Protein AF-A0AAV4EGJ6-F1 (afdb_monomer_lite)

InterPro domains:
  IPR004217 Tim10-like [PF02953] (23-83)
  IPR035427 Tim10-like domain superfamily [G3DSA:1.10.287.810] (29-93)
  IPR035427 Tim10-like domain superfamily [SSF144122] (30-91)

Organism: NCBI:txid1093978

Structure (mmCIF, N/CA/C/O backbone):
data_AF-A0AAV4EGJ6-F1
#
_entry.id   AF-A0AAV4EGJ6-F1
#
loop_
_atom_site.group_PDB
_atom_site.id
_atom_site.type_symbol
_atom_site.label_atom_id
_atom_site.label_alt_id
_atom_site.label_comp_id
_atom_site.label_asym_id
_atom_site.label_entity_id
_atom_site.label_seq_id
_atom_site.pdbx_PDB_ins_code
_atom_site.Cartn_x
_atom_site.Cartn_y
_atom_site.Cartn_z
_atom_site.occupancy
_atom_site.B_iso_or_equiv
_atom_site.auth_seq_id
_atom_site.auth_comp_id
_atom_site.auth_asym_id
_atom_site.auth_atom_id
_atom_site.pdbx_PDB_model_num
ATOM 1 N N . MET A 1 1 ? 63.964 16.604 -11.295 1.00 43.34 1 MET A N 1
ATOM 2 C CA . MET A 1 1 ? 63.750 15.206 -10.849 1.00 43.34 1 MET A CA 1
ATOM 3 C C . MET A 1 1 ? 62.266 15.115 -10.564 1.00 43.34 1 MET A C 1
ATOM 5 O O . MET A 1 1 ? 61.820 15.373 -9.454 1.00 43.34 1 MET A O 1
ATOM 9 N N . ASP A 1 2 ? 61.516 14.917 -11.637 1.00 41.59 2 ASP A N 1
ATOM 10 C CA . ASP A 1 2 ? 60.086 15.161 -11.745 1.00 41.59 2 ASP A CA 1
ATOM 11 C C . ASP A 1 2 ? 59.344 13.836 -11.604 1.00 41.59 2 ASP A C 1
ATOM 13 O O . ASP A 1 2 ? 59.528 12.931 -12.414 1.00 41.59 2 ASP A O 1
ATOM 17 N N . PHE A 1 3 ? 58.495 13.718 -10.587 1.00 44.91 3 PHE A N 1
ATOM 18 C CA . PHE A 1 3 ? 57.508 12.645 -10.503 1.00 44.91 3 PHE A CA 1
ATOM 19 C C . PHE A 1 3 ? 56.136 13.265 -10.240 1.00 44.91 3 PHE A C 1
ATOM 21 O O . PHE A 1 3 ? 55.557 13.140 -9.167 1.00 44.91 3 PHE A O 1
ATOM 28 N N . SER A 1 4 ? 55.631 14.003 -11.233 1.00 45.19 4 SER A N 1
ATOM 29 C CA . SER A 1 4 ? 54.209 14.348 -11.295 1.00 45.19 4 SER A CA 1
ATOM 30 C C . SER A 1 4 ? 53.453 13.142 -11.839 1.00 45.19 4 SER A C 1
ATOM 32 O O .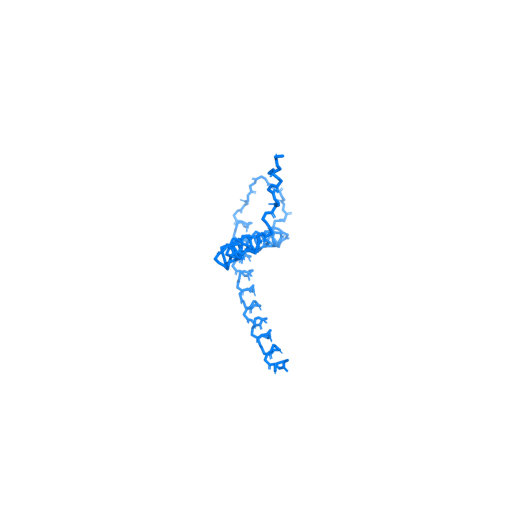 SER A 1 4 ? 53.247 12.988 -13.041 1.00 45.19 4 SER A O 1
ATOM 34 N N . SER A 1 5 ? 53.079 12.252 -10.927 1.00 53.09 5 SER A N 1
ATOM 35 C CA . SER A 1 5 ? 52.084 11.208 -11.144 1.00 53.09 5 SER A CA 1
ATOM 36 C C . SER A 1 5 ? 50.740 11.857 -11.484 1.00 53.09 5 SER A C 1
ATOM 38 O O . SER A 1 5 ? 50.071 12.415 -10.613 1.00 53.09 5 SER A O 1
ATOM 40 N N . GLY A 1 6 ? 50.372 11.815 -12.767 1.00 53.91 6 GLY A N 1
ATOM 41 C CA . GLY A 1 6 ? 49.057 12.228 -13.248 1.00 53.91 6 GLY A CA 1
ATOM 42 C C . GLY A 1 6 ? 47.934 11.387 -12.621 1.00 53.91 6 GLY A C 1
ATOM 43 O O . GLY A 1 6 ? 48.158 10.224 -12.272 1.00 53.91 6 GLY A O 1
ATOM 44 N N . PRO A 1 7 ? 46.723 11.947 -12.463 1.00 58.31 7 PRO A N 1
ATOM 45 C CA . PRO A 1 7 ? 45.600 11.213 -11.900 1.00 58.31 7 PRO A CA 1
ATOM 46 C C . PRO A 1 7 ? 45.195 10.093 -12.870 1.00 58.31 7 PRO A C 1
ATOM 48 O O . PRO A 1 7 ? 45.108 10.335 -14.079 1.00 58.31 7 PRO A O 1
ATOM 51 N N . PRO A 1 8 ? 44.925 8.867 -12.392 1.00 53.53 8 PRO A N 1
ATOM 52 C CA . PRO A 1 8 ? 44.399 7.836 -13.261 1.00 53.53 8 PRO A CA 1
ATOM 53 C C . PRO A 1 8 ? 42.973 8.245 -13.632 1.00 53.53 8 PRO A C 1
ATOM 55 O O . PRO A 1 8 ? 42.062 8.217 -12.805 1.00 53.53 8 PRO A O 1
ATOM 58 N N . GLY A 1 9 ? 42.778 8.638 -14.890 1.00 58.97 9 GLY A N 1
ATOM 59 C CA . GLY A 1 9 ? 41.470 8.655 -15.535 1.00 58.97 9 GLY A CA 1
ATOM 60 C C . GLY A 1 9 ? 40.947 7.224 -15.594 1.00 58.97 9 GLY A C 1
ATOM 61 O O . GLY A 1 9 ? 41.113 6.531 -16.597 1.00 58.97 9 GLY A O 1
ATOM 62 N N . GLY A 1 10 ? 40.394 6.756 -14.477 1.00 56.38 10 GLY A N 1
ATOM 63 C CA . GLY A 1 10 ? 39.855 5.419 -14.327 1.00 56.38 10 GLY A CA 1
ATOM 64 C C . GLY A 1 10 ? 38.641 5.259 -15.225 1.00 56.38 10 GLY A C 1
ATOM 65 O O . GLY A 1 10 ? 37.544 5.701 -14.891 1.00 56.38 10 GLY A O 1
ATOM 66 N N . LYS A 1 11 ? 38.827 4.586 -16.362 1.00 61.97 11 LYS A N 1
ATOM 67 C CA . LYS A 1 11 ? 37.740 3.836 -16.987 1.00 61.97 11 LYS A CA 1
ATOM 68 C C . LYS A 1 11 ? 37.207 2.915 -15.889 1.00 61.97 11 LYS A C 1
ATOM 70 O O . LYS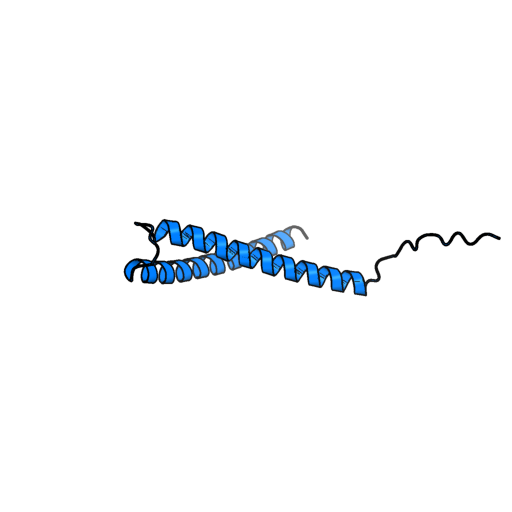 A 1 11 ? 37.944 2.033 -15.458 1.00 61.97 11 LYS A O 1
ATOM 75 N N . MET A 1 12 ? 36.001 3.171 -15.373 1.00 61.75 12 MET A N 1
ATOM 76 C CA . MET A 1 12 ? 35.353 2.226 -14.461 1.00 61.75 12 MET A CA 1
ATOM 77 C C . MET A 1 12 ? 35.369 0.868 -15.148 1.00 61.75 12 MET A C 1
ATOM 79 O O . MET A 1 12 ? 34.820 0.727 -16.243 1.00 61.75 12 MET A O 1
ATOM 83 N N . ASP A 1 13 ? 36.054 -0.092 -14.533 1.00 73.50 13 ASP A N 1
ATOM 84 C CA . ASP A 1 13 ? 36.069 -1.459 -15.020 1.00 73.50 13 ASP A CA 1
ATOM 85 C C . ASP A 1 13 ? 34.625 -1.973 -15.072 1.00 73.50 13 ASP A C 1
ATOM 87 O O . ASP A 1 13 ? 33.810 -1.626 -14.211 1.00 73.50 13 ASP A O 1
ATOM 91 N N . SER A 1 14 ? 34.294 -2.757 -16.098 1.00 74.44 14 SER A N 1
ATOM 92 C CA . SER A 1 14 ? 32.939 -3.292 -16.305 1.00 74.44 14 SER A CA 1
ATOM 93 C C . SER A 1 14 ? 32.387 -3.906 -15.014 1.00 74.44 14 SER A C 1
ATOM 95 O O . SER A 1 14 ? 31.365 -3.443 -14.507 1.00 74.44 14 SER A O 1
ATOM 97 N N . ALA A 1 15 ? 33.179 -4.755 -14.352 1.00 75.19 15 ALA A N 1
ATOM 98 C CA . ALA A 1 15 ? 32.828 -5.376 -13.078 1.00 75.19 15 ALA A CA 1
ATOM 99 C C . ALA A 1 15 ? 32.460 -4.365 -11.971 1.00 75.19 15 ALA A C 1
ATOM 101 O O . ALA A 1 15 ? 31.542 -4.604 -11.183 1.00 75.19 15 ALA A O 1
ATOM 102 N N . SER A 1 16 ? 33.118 -3.200 -11.934 1.00 81.38 16 SER A N 1
ATOM 103 C CA . SER A 1 16 ? 32.802 -2.124 -10.982 1.00 81.38 16 SER A CA 1
ATOM 104 C C . SER A 1 16 ? 31.479 -1.429 -11.321 1.00 81.38 16 SER A C 1
ATOM 106 O O . SER A 1 16 ? 30.724 -1.057 -10.420 1.00 81.38 16 SER A O 1
ATOM 108 N N . LYS A 1 17 ? 31.153 -1.296 -12.613 1.00 84.62 17 LYS A N 1
ATOM 109 C CA . LYS A 1 17 ? 29.863 -0.776 -13.084 1.00 84.62 17 LYS A CA 1
ATOM 110 C C . LYS A 1 17 ? 28.722 -1.743 -12.771 1.00 84.62 17 LYS A C 1
ATOM 112 O O . LYS A 1 17 ? 27.685 -1.299 -12.284 1.00 84.62 17 LYS A O 1
ATOM 117 N N . GLU A 1 18 ? 28.897 -3.045 -12.995 1.00 86.88 18 GLU A N 1
ATOM 118 C CA . GLU A 1 18 ? 27.884 -4.048 -12.642 1.00 86.88 18 GLU A CA 1
ATOM 119 C C . GLU A 1 18 ? 27.597 -4.064 -11.133 1.00 86.88 18 GLU A C 1
ATOM 121 O O . GLU A 1 18 ? 26.430 -4.065 -10.724 1.00 86.88 18 GLU A O 1
ATOM 126 N N . GLN A 1 19 ? 28.641 -4.009 -10.300 1.00 87.25 19 GLN A N 1
ATOM 127 C CA . GLN A 1 19 ? 28.492 -3.959 -8.846 1.00 87.25 19 GLN A CA 1
ATOM 128 C C . GLN A 1 19 ? 27.775 -2.681 -8.390 1.00 87.25 19 GLN A C 1
ATOM 130 O O . GLN A 1 19 ? 26.854 -2.752 -7.572 1.00 87.25 19 GLN A O 1
ATOM 135 N N . LEU A 1 20 ? 28.128 -1.525 -8.960 1.00 90.12 20 LEU A N 1
ATOM 136 C CA . LEU A 1 20 ? 27.444 -0.262 -8.685 1.00 90.12 20 LEU A CA 1
ATOM 137 C C . LEU A 1 20 ? 25.965 -0.320 -9.099 1.00 90.12 20 LEU A C 1
ATOM 139 O O . LEU A 1 20 ? 25.089 0.058 -8.324 1.00 90.12 20 LEU A O 1
ATOM 143 N N . MET A 1 21 ? 25.660 -0.851 -10.285 1.00 91.44 21 MET A N 1
ATOM 144 C CA . MET A 1 21 ? 24.278 -1.003 -10.754 1.00 91.44 21 MET A CA 1
ATOM 145 C C . MET A 1 21 ? 23.462 -1.941 -9.860 1.00 91.44 21 MET A C 1
ATOM 147 O O . MET A 1 21 ? 22.275 -1.695 -9.643 1.00 91.44 21 MET A O 1
ATOM 151 N N . SER A 1 22 ? 24.075 -2.998 -9.323 1.00 91.75 22 SER A N 1
ATOM 152 C CA . SER A 1 22 ? 23.430 -3.880 -8.345 1.00 91.75 22 SER A CA 1
ATOM 153 C C . SER A 1 22 ? 23.062 -3.127 -7.062 1.00 91.75 22 SER A C 1
ATOM 155 O O . SER A 1 22 ? 21.914 -3.187 -6.616 1.00 91.75 22 SER A O 1
ATOM 157 N N . GLN A 1 23 ? 23.996 -2.341 -6.518 1.00 90.62 23 GLN A N 1
ATOM 158 C CA . GLN A 1 23 ? 23.751 -1.528 -5.322 1.00 90.62 23 GLN A CA 1
ATOM 159 C C . GLN A 1 23 ? 22.629 -0.508 -5.550 1.00 90.62 23 GLN A C 1
ATOM 161 O O . GLN A 1 23 ? 21.724 -0.386 -4.724 1.00 90.62 23 GLN A O 1
ATOM 166 N N . VAL A 1 24 ? 22.634 0.168 -6.701 1.00 94.00 24 VAL A N 1
ATOM 167 C CA . VAL A 1 24 ? 21.576 1.116 -7.077 1.00 94.00 24 VAL A CA 1
ATOM 168 C C . VAL A 1 24 ? 20.215 0.417 -7.164 1.00 94.00 24 VAL A C 1
ATOM 170 O O . VAL A 1 24 ? 19.238 0.911 -6.605 1.00 94.00 24 VAL A O 1
ATOM 173 N N . LYS A 1 25 ? 20.128 -0.763 -7.795 1.00 92.94 25 LYS A N 1
ATOM 174 C CA . LYS A 1 25 ? 18.876 -1.542 -7.864 1.00 92.94 25 LYS A CA 1
ATOM 175 C C . LYS A 1 25 ? 18.341 -1.899 -6.479 1.00 92.94 25 LYS A C 1
ATOM 177 O O . LYS A 1 25 ? 17.137 -1.793 -6.252 1.00 92.94 25 LYS A O 1
ATOM 182 N N . GLN A 1 26 ? 19.216 -2.299 -5.559 1.00 94.31 26 GLN A N 1
AT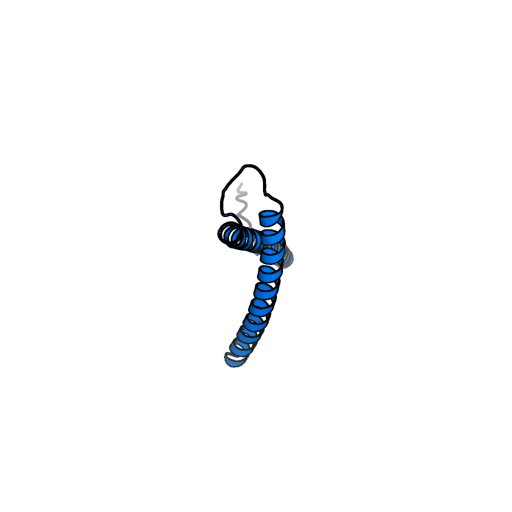OM 183 C CA . GLN A 1 26 ? 18.819 -2.624 -4.191 1.00 94.31 26 GLN A CA 1
ATOM 184 C C . GLN A 1 26 ? 18.263 -1.397 -3.460 1.00 94.31 26 GLN A C 1
ATOM 186 O O . GLN A 1 26 ? 17.222 -1.496 -2.813 1.00 94.31 26 GLN A O 1
ATOM 191 N N . GLN A 1 27 ? 18.911 -0.237 -3.595 1.00 93.38 27 GLN A N 1
ATOM 192 C CA . GLN A 1 27 ? 18.425 1.011 -3.000 1.00 93.38 27 GLN A CA 1
ATOM 193 C C . GLN A 1 27 ? 17.065 1.426 -3.568 1.00 93.38 27 GLN A C 1
ATOM 195 O O . GLN A 1 27 ? 16.177 1.803 -2.808 1.00 93.38 27 GLN A O 1
ATOM 200 N N . ILE A 1 28 ? 16.869 1.286 -4.882 1.00 94.56 28 ILE A N 1
ATOM 201 C CA . ILE A 1 28 ? 15.580 1.559 -5.532 1.00 94.56 28 ILE A CA 1
ATOM 202 C C . ILE A 1 28 ? 14.493 0.622 -4.996 1.00 94.56 28 ILE A C 1
ATOM 204 O O . ILE A 1 28 ? 13.397 1.076 -4.676 1.00 94.56 28 ILE A O 1
ATOM 208 N N . ALA A 1 29 ? 14.778 -0.676 -4.860 1.00 93.44 29 ALA A N 1
ATOM 209 C CA . ALA A 1 29 ? 13.814 -1.628 -4.311 1.00 93.44 29 ALA A CA 1
ATOM 210 C C . ALA A 1 29 ? 13.400 -1.259 -2.875 1.00 93.44 29 ALA A C 1
ATOM 212 O O . ALA A 1 29 ? 12.216 -1.305 -2.543 1.00 93.44 29 ALA A O 1
ATOM 213 N N . LEU A 1 30 ? 14.365 -0.836 -2.054 1.00 95.81 30 LEU A N 1
ATOM 214 C CA . LEU A 1 30 ? 14.131 -0.354 -0.692 1.00 95.81 30 LEU A CA 1
ATOM 215 C C . LEU A 1 30 ? 13.262 0.909 -0.672 1.00 95.81 30 LEU A C 1
A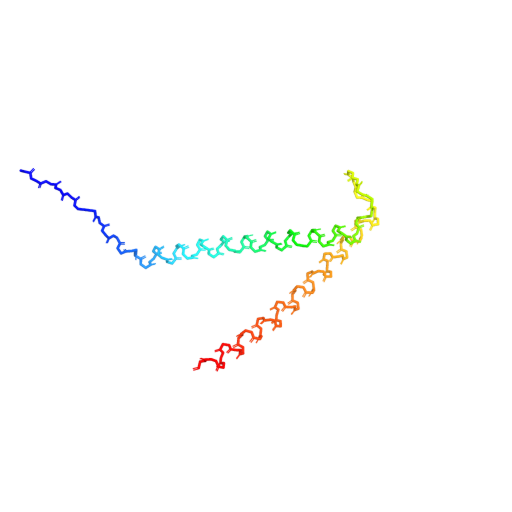TOM 217 O O . LEU A 1 30 ? 12.274 0.954 0.060 1.00 95.81 30 LEU A O 1
ATOM 221 N N . ALA A 1 31 ? 13.587 1.900 -1.503 1.00 96.12 31 ALA A N 1
ATOM 222 C CA . ALA A 1 31 ? 12.827 3.142 -1.610 1.00 96.12 31 ALA A CA 1
ATOM 223 C C . ALA A 1 31 ? 11.381 2.890 -2.070 1.00 96.12 31 ALA A C 1
ATOM 225 O O . ALA A 1 31 ? 10.441 3.404 -1.468 1.00 96.12 31 ALA A O 1
ATOM 226 N N . ASN A 1 32 ? 11.186 2.026 -3.070 1.00 94.56 32 ASN A N 1
ATOM 227 C CA . ASN A 1 32 ? 9.856 1.659 -3.559 1.00 94.56 32 ASN A CA 1
ATOM 228 C C . ASN A 1 32 ? 9.025 0.945 -2.481 1.00 94.56 32 ASN A C 1
ATOM 230 O O . ASN A 1 32 ? 7.828 1.202 -2.347 1.00 94.56 32 ASN A O 1
ATOM 234 N N . ALA A 1 33 ? 9.644 0.057 -1.696 1.00 94.94 33 ALA A N 1
ATOM 235 C CA . ALA A 1 33 ? 8.966 -0.616 -0.590 1.00 94.94 33 ALA A CA 1
ATOM 236 C C . ALA A 1 33 ? 8.562 0.374 0.516 1.00 94.94 33 ALA A C 1
ATOM 238 O O . ALA A 1 33 ? 7.448 0.297 1.037 1.00 94.94 33 ALA A O 1
ATOM 239 N N . GLN A 1 34 ? 9.433 1.332 0.845 1.00 97.12 34 GLN A N 1
ATOM 240 C CA . GLN A 1 34 ? 9.122 2.400 1.798 1.00 97.12 34 GLN A CA 1
ATOM 241 C C . GLN A 1 34 ? 7.974 3.285 1.306 1.00 97.12 34 GLN A C 1
ATOM 243 O O . GLN A 1 34 ? 7.054 3.571 2.071 1.00 97.12 34 GLN A O 1
ATOM 248 N N . GLU A 1 35 ? 7.979 3.672 0.029 1.00 96.69 35 GLU A N 1
ATOM 249 C CA . GLU A 1 35 ? 6.889 4.451 -0.558 1.00 96.69 35 GLU A CA 1
ATOM 250 C C . GLU A 1 35 ? 5.561 3.687 -0.500 1.00 96.69 35 GLU A C 1
ATOM 252 O O . GLU A 1 35 ? 4.541 4.250 -0.097 1.00 96.69 35 GLU A O 1
ATOM 257 N N . LEU A 1 36 ? 5.569 2.393 -0.833 1.00 96.12 36 LEU A N 1
ATOM 258 C CA . LEU A 1 36 ? 4.384 1.544 -0.749 1.00 96.12 36 LEU A CA 1
ATOM 259 C C . LEU A 1 36 ? 3.806 1.524 0.674 1.00 96.12 36 LEU A C 1
ATOM 261 O O . LEU A 1 36 ? 2.605 1.742 0.856 1.00 96.12 36 LEU A O 1
ATOM 265 N N . LEU A 1 37 ? 4.661 1.312 1.679 1.00 97.12 37 LEU A N 1
ATOM 266 C CA . LEU A 1 37 ? 4.267 1.321 3.089 1.00 97.12 37 LEU A CA 1
ATOM 267 C C . LEU A 1 37 ? 3.693 2.677 3.505 1.00 97.12 37 LEU A C 1
ATOM 269 O O . LEU A 1 37 ? 2.647 2.716 4.153 1.00 97.12 37 LEU A O 1
ATOM 273 N N . GLN A 1 38 ? 4.323 3.780 3.098 1.00 98.06 38 GLN A N 1
ATOM 274 C CA . GLN A 1 38 ? 3.865 5.131 3.418 1.00 98.06 38 GLN A CA 1
ATOM 275 C C . GLN A 1 38 ? 2.480 5.405 2.817 1.00 98.06 38 GLN A C 1
ATOM 277 O O . GLN A 1 38 ? 1.554 5.811 3.522 1.00 98.06 38 GLN A O 1
ATOM 282 N N . LYS A 1 39 ? 2.298 5.123 1.521 1.00 98.06 39 LYS A N 1
ATOM 283 C CA . LYS A 1 39 ? 1.025 5.351 0.820 1.00 98.06 39 LYS A CA 1
ATOM 284 C C . LYS A 1 39 ? -0.098 4.480 1.368 1.00 98.06 39 LYS A C 1
ATOM 286 O O . LYS A 1 39 ? -1.224 4.959 1.514 1.00 98.06 39 LYS A O 1
ATOM 291 N N . MET A 1 40 ? 0.189 3.217 1.671 1.00 98.12 40 MET A N 1
ATOM 292 C CA . MET A 1 40 ? -0.779 2.306 2.277 1.00 98.12 40 MET A CA 1
ATOM 293 C C . MET A 1 40 ? -1.174 2.781 3.678 1.00 98.12 40 MET A C 1
ATOM 295 O O . MET A 1 40 ? -2.366 2.866 3.976 1.00 98.12 40 MET A O 1
ATOM 299 N N . SER A 1 41 ? -0.194 3.167 4.499 1.00 97.88 41 SER A N 1
ATOM 300 C CA . SER A 1 41 ? -0.423 3.680 5.854 1.00 97.88 41 SER A CA 1
ATOM 301 C C . SER A 1 41 ? -1.305 4.925 5.837 1.00 97.88 41 SER A C 1
ATOM 303 O O . SER A 1 41 ? -2.321 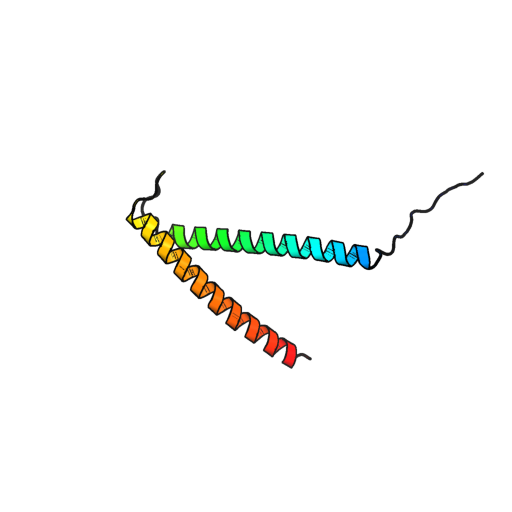4.965 6.526 1.00 97.88 41 SER A O 1
ATOM 305 N N . GLU A 1 42 ? -1.003 5.908 4.984 1.00 98.25 42 GLU A N 1
ATOM 306 C CA . GLU A 1 42 ? -1.825 7.115 4.833 1.00 98.25 42 GLU A CA 1
ATOM 307 C C . GLU A 1 42 ? -3.260 6.799 4.390 1.00 98.25 42 GLU A C 1
ATOM 309 O O . GLU A 1 42 ? -4.220 7.388 4.896 1.00 98.25 42 GLU A O 1
ATOM 314 N N . LYS A 1 43 ? -3.422 5.878 3.431 1.00 98.50 43 LYS A N 1
ATOM 315 C CA . LYS A 1 43 ? -4.731 5.496 2.886 1.00 98.50 43 LYS A CA 1
ATOM 316 C C . LYS A 1 43 ? -5.579 4.793 3.945 1.00 98.50 43 LYS A C 1
ATOM 318 O O . LYS A 1 43 ? -6.743 5.155 4.124 1.00 98.50 43 LYS A O 1
ATOM 323 N N . CYS A 1 44 ? -5.004 3.816 4.642 1.00 98.56 44 CYS A N 1
ATOM 324 C CA . CYS A 1 44 ? -5.714 3.040 5.651 1.00 98.56 44 CYS A CA 1
ATOM 325 C C . CYS A 1 44 ? -5.977 3.844 6.919 1.00 98.56 44 CYS A C 1
ATOM 327 O O . CYS A 1 44 ? -7.081 3.757 7.450 1.00 98.56 44 CYS A O 1
ATOM 329 N N . TYR A 1 45 ? -5.052 4.713 7.331 1.00 98.00 45 TYR A N 1
ATOM 330 C CA . TYR A 1 45 ? -5.282 5.640 8.436 1.00 98.00 45 TYR A CA 1
ATOM 331 C C . TYR A 1 45 ? -6.500 6.531 8.170 1.00 98.00 45 TYR A C 1
ATOM 333 O O . TYR A 1 45 ? -7.461 6.509 8.932 1.00 98.00 45 TYR A O 1
ATOM 341 N N . LYS A 1 46 ? -6.523 7.235 7.027 1.00 98.06 46 LYS A N 1
ATOM 342 C CA . LYS A 1 46 ? -7.647 8.112 6.646 1.00 98.06 46 LYS A CA 1
ATOM 343 C C . LYS A 1 46 ? -8.981 7.372 6.541 1.00 98.06 46 LYS A C 1
ATOM 345 O O . LYS A 1 46 ? -10.030 7.983 6.712 1.00 98.06 46 LYS A O 1
ATOM 350 N N . LYS A 1 47 ? -8.956 6.083 6.189 1.00 98.31 47 LYS A N 1
ATOM 351 C CA . LYS A 1 47 ? -10.169 5.282 6.004 1.00 98.31 47 LYS A CA 1
ATOM 352 C C . LYS A 1 47 ? -10.697 4.688 7.308 1.00 98.31 47 LYS A C 1
ATOM 354 O O . LYS A 1 47 ? -11.913 4.584 7.451 1.00 98.31 47 LYS A O 1
ATOM 359 N N . CYS A 1 48 ? -9.806 4.256 8.194 1.00 98.44 48 CYS A N 1
ATOM 360 C CA . CYS A 1 48 ? -10.152 3.419 9.339 1.00 98.44 48 CYS A CA 1
ATOM 361 C C . CYS A 1 48 ? -10.091 4.143 10.683 1.00 98.44 48 CYS A C 1
ATOM 363 O O . CYS A 1 48 ? -10.796 3.728 11.596 1.00 98.44 48 CYS A O 1
ATOM 365 N N . ILE A 1 49 ? -9.301 5.213 10.810 1.00 98.00 49 ILE A N 1
ATOM 366 C CA . ILE A 1 49 ? -9.147 5.945 12.071 1.00 98.00 49 ILE A CA 1
ATOM 367 C C . ILE A 1 49 ? -10.085 7.143 12.078 1.00 98.00 49 ILE A C 1
ATOM 369 O O . ILE A 1 49 ? -9.864 8.138 11.388 1.00 98.00 49 ILE A O 1
ATOM 373 N N . SER A 1 50 ? -11.153 7.033 12.866 1.00 94.94 50 SER A N 1
ATOM 374 C CA . SER A 1 50 ? -12.140 8.109 13.035 1.00 94.94 50 SER A CA 1
ATOM 375 C C . SER A 1 50 ? -11.854 8.989 14.251 1.00 94.94 50 SER A C 1
ATOM 377 O O . SER A 1 50 ? -12.196 10.172 14.250 1.00 94.94 50 SER A O 1
ATOM 379 N N . LYS A 1 51 ? -11.213 8.424 15.280 1.00 94.31 51 LYS A N 1
ATOM 380 C CA . LYS A 1 51 ? -10.863 9.104 16.527 1.00 94.31 51 LYS A CA 1
ATOM 381 C C . LYS A 1 51 ? -9.411 8.773 16.875 1.00 94.31 51 LYS A C 1
ATOM 383 O O . LYS A 1 51 ? -9.165 7.747 17.497 1.00 94.31 51 LYS A O 1
ATOM 388 N N . PRO A 1 52 ? -8.449 9.620 16.474 1.00 94.38 52 PRO A N 1
ATOM 389 C CA . PRO A 1 52 ? -7.041 9.377 16.758 1.00 94.38 52 PRO A CA 1
ATOM 390 C C . PRO A 1 52 ? -6.791 9.208 18.260 1.00 94.38 52 PRO A C 1
ATOM 392 O O . PRO A 1 52 ? -7.241 10.022 19.067 1.00 94.38 52 PRO A O 1
ATOM 395 N N . GLY A 1 53 ? -6.050 8.165 18.620 1.00 93.25 53 GLY A N 1
ATOM 396 C CA . GLY A 1 53 ? -5.691 7.840 19.995 1.00 93.25 53 GLY A CA 1
ATOM 397 C C . GLY A 1 53 ? -4.310 7.197 20.075 1.00 93.25 53 GLY A C 1
ATOM 398 O O . GLY A 1 53 ? -3.636 6.994 19.068 1.00 93.25 53 GLY A O 1
ATOM 399 N N . THR A 1 54 ? -3.876 6.872 21.291 1.00 95.75 54 THR A N 1
ATOM 400 C CA . THR A 1 54 ? -2.593 6.188 21.536 1.00 95.75 54 THR A CA 1
ATOM 401 C C . THR A 1 54 ? -2.658 4.683 21.280 1.00 95.75 54 THR A C 1
ATOM 403 O O . THR A 1 54 ? -1.626 4.017 21.266 1.00 95.75 54 THR A O 1
ATOM 406 N N . THR A 1 55 ? -3.861 4.138 21.092 1.00 96.31 55 THR A N 1
ATOM 407 C CA . THR A 1 55 ? -4.113 2.719 20.830 1.00 96.31 55 THR A CA 1
ATOM 408 C C . THR A 1 55 ? -5.194 2.579 19.768 1.00 96.31 55 THR A C 1
ATOM 410 O O . THR A 1 55 ? -6.012 3.481 19.603 1.00 96.31 55 THR A O 1
ATOM 413 N N . LEU A 1 56 ? -5.168 1.455 19.053 1.00 97.00 56 LEU A N 1
ATOM 414 C CA . LEU A 1 56 ? -6.206 1.082 18.098 1.00 97.00 56 LEU A CA 1
ATOM 415 C C . LEU A 1 56 ? -7.250 0.227 18.804 1.00 97.00 56 LEU A C 1
ATOM 417 O O . LEU A 1 56 ? -6.885 -0.765 19.444 1.00 97.00 56 LEU A O 1
ATOM 421 N N . ASP A 1 57 ? -8.525 0.567 18.648 1.00 96.12 57 ASP A N 1
ATOM 422 C CA . ASP A 1 57 ? -9.596 -0.315 19.105 1.00 96.12 57 ASP A CA 1
ATOM 423 C C . ASP A 1 57 ? -9.767 -1.539 18.175 1.00 96.12 57 ASP A C 1
ATOM 425 O O . ASP A 1 57 ? -9.216 -1.607 17.072 1.00 96.12 57 ASP A O 1
ATOM 429 N N . ASN A 1 58 ? -10.539 -2.540 18.609 1.00 97.88 58 ASN A N 1
ATOM 430 C CA . ASN A 1 58 ? -10.747 -3.769 17.829 1.00 97.88 58 ASN A CA 1
ATOM 431 C C . ASN A 1 58 ? -11.365 -3.514 16.440 1.00 97.88 58 ASN A C 1
ATOM 433 O O . ASN A 1 58 ? -11.101 -4.261 15.493 1.00 97.88 58 ASN A O 1
ATOM 437 N N . SER A 1 59 ? -12.204 -2.486 16.306 1.00 97.38 59 SER A N 1
ATOM 438 C CA . SER A 1 59 ? -12.845 -2.135 15.036 1.00 97.38 59 SER A CA 1
ATOM 439 C C . SER A 1 59 ? -11.841 -1.484 14.088 1.00 97.38 59 SER A C 1
ATOM 441 O O . SER A 1 59 ? -11.800 -1.834 12.906 1.00 97.38 59 SER A O 1
ATOM 443 N N . GLU A 1 60 ? -10.993 -0.593 14.603 1.00 98.25 60 GLU A N 1
ATOM 444 C CA . GLU A 1 60 ? -9.905 0.047 13.863 1.00 98.25 60 GLU A CA 1
ATOM 445 C C . GLU A 1 60 ? -8.870 -0.978 13.390 1.00 98.25 60 GLU A C 1
ATOM 447 O O . GLU A 1 60 ? -8.521 -0.988 12.209 1.00 98.25 60 GLU A O 1
ATOM 452 N N . GLN A 1 61 ? -8.449 -1.901 14.262 1.00 97.94 61 GLN A N 1
ATOM 453 C CA . GLN A 1 61 ? -7.539 -2.996 13.906 1.00 97.94 61 GLN A CA 1
ATOM 454 C C . GLN A 1 61 ? -8.108 -3.865 12.778 1.00 97.94 61 GLN A C 1
ATOM 456 O O . GLN A 1 61 ? -7.435 -4.110 11.773 1.00 97.94 61 GLN A O 1
ATOM 461 N N . LYS A 1 62 ? -9.373 -4.290 12.904 1.00 98.50 62 LYS A N 1
ATOM 462 C CA . LYS A 1 62 ? -10.048 -5.088 11.873 1.00 98.50 62 LYS A CA 1
ATOM 463 C C . LYS A 1 62 ? -10.178 -4.318 10.558 1.00 98.50 62 LYS A C 1
ATOM 465 O O . LYS A 1 62 ? -9.958 -4.890 9.491 1.00 98.50 62 LYS A O 1
ATOM 470 N N . CYS A 1 63 ? -10.520 -3.031 10.616 1.00 98.69 63 CYS A N 1
ATOM 471 C CA . CYS A 1 63 ? -10.597 -2.183 9.430 1.00 98.69 63 CYS A CA 1
ATOM 472 C C . CYS A 1 63 ? -9.238 -2.062 8.735 1.00 98.69 63 CYS A C 1
ATOM 474 O O . CYS A 1 63 ? -9.172 -2.227 7.518 1.00 98.69 63 CYS A O 1
ATOM 476 N N . ILE A 1 64 ? -8.161 -1.815 9.488 1.00 98.31 64 ILE A N 1
ATOM 477 C CA . ILE A 1 64 ? -6.807 -1.687 8.939 1.00 98.31 64 ILE A CA 1
ATOM 478 C C . ILE A 1 64 ? -6.379 -2.983 8.254 1.00 98.31 64 ILE A C 1
ATOM 480 O O . ILE A 1 64 ? -5.930 -2.915 7.113 1.00 98.31 64 ILE A O 1
ATOM 484 N N . ALA A 1 65 ? -6.582 -4.143 8.886 1.00 98.44 65 ALA A N 1
ATOM 485 C CA . ALA A 1 65 ? -6.254 -5.436 8.284 1.00 98.44 65 ALA A CA 1
ATOM 486 C C . ALA A 1 65 ? -6.955 -5.617 6.925 1.00 98.44 65 ALA A C 1
ATOM 488 O O . ALA A 1 65 ? -6.302 -5.829 5.904 1.00 98.44 65 ALA A O 1
ATOM 489 N N . MET A 1 66 ? -8.275 -5.394 6.877 1.00 98.69 66 MET A N 1
ATOM 490 C CA . MET A 1 66 ? -9.033 -5.460 5.622 1.00 98.69 66 MET A CA 1
ATOM 491 C C . MET A 1 66 ? -8.570 -4.413 4.599 1.00 98.69 66 MET A C 1
ATOM 493 O O . MET A 1 66 ? -8.532 -4.687 3.400 1.00 98.69 66 MET A O 1
ATOM 497 N N . CYS A 1 67 ? -8.239 -3.201 5.050 1.00 98.75 67 CYS A N 1
ATOM 498 C CA . CYS A 1 67 ? -7.760 -2.135 4.181 1.00 98.75 67 CYS A CA 1
ATOM 499 C C . CYS A 1 67 ? -6.428 -2.502 3.524 1.00 98.75 67 CYS A C 1
ATOM 501 O O . CYS A 1 67 ? -6.291 -2.327 2.314 1.00 98.75 67 CYS A O 1
ATOM 503 N N . MET A 1 68 ? -5.478 -3.034 4.295 1.00 98.44 68 MET A N 1
ATOM 504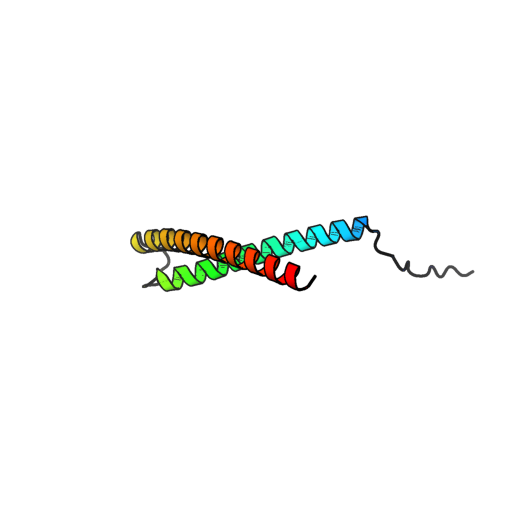 C CA . MET A 1 68 ? -4.176 -3.470 3.792 1.00 98.44 68 MET A CA 1
ATOM 505 C C . MET A 1 68 ? -4.333 -4.594 2.765 1.00 98.44 68 MET A C 1
ATOM 507 O O . MET A 1 68 ? -3.778 -4.486 1.671 1.00 98.44 68 MET A O 1
ATOM 511 N N . ASP A 1 69 ? -5.171 -5.597 3.048 1.00 98.38 69 ASP A N 1
ATOM 512 C CA . ASP A 1 69 ? -5.457 -6.689 2.108 1.00 98.38 69 ASP A CA 1
ATOM 513 C C . ASP A 1 69 ? -6.018 -6.160 0.782 1.00 98.38 69 ASP A C 1
ATOM 515 O O . ASP A 1 69 ? -5.526 -6.484 -0.301 1.00 98.38 69 ASP A O 1
ATOM 519 N N . ARG A 1 70 ? -7.037 -5.290 0.842 1.00 98.50 70 ARG A N 1
ATOM 520 C CA . ARG A 1 70 ? -7.634 -4.702 -0.369 1.00 98.50 70 ARG A CA 1
ATOM 521 C C . ARG A 1 70 ? -6.659 -3.787 -1.110 1.00 98.50 70 ARG A C 1
ATOM 523 O O . ARG A 1 70 ? -6.697 -3.732 -2.342 1.00 98.50 70 ARG A O 1
ATOM 530 N N . TYR A 1 71 ? -5.808 -3.059 -0.389 1.00 98.50 71 TYR A N 1
ATOM 531 C CA . TYR A 1 71 ? -4.798 -2.191 -0.984 1.00 98.50 71 TYR A CA 1
ATOM 532 C C . TYR A 1 71 ? -3.783 -3.014 -1.779 1.00 98.50 71 TYR A C 1
ATOM 534 O O . TYR A 1 71 ? -3.544 -2.706 -2.946 1.00 98.50 71 TYR A O 1
ATOM 542 N N . MET A 1 72 ? -3.247 -4.083 -1.187 1.00 98.06 72 MET A N 1
ATOM 543 C CA . MET A 1 72 ? -2.273 -4.958 -1.843 1.00 98.06 72 MET A CA 1
ATOM 544 C C . MET A 1 72 ? -2.875 -5.692 -3.042 1.00 98.06 72 MET A C 1
ATOM 546 O O . MET A 1 72 ? -2.246 -5.732 -4.099 1.00 98.06 72 MET A O 1
ATOM 550 N N . ASP A 1 73 ? -4.110 -6.188 -2.938 1.00 98.19 73 ASP A N 1
ATOM 551 C CA . ASP A 1 73 ? -4.818 -6.797 -4.072 1.00 98.19 73 ASP A CA 1
ATOM 552 C C . ASP A 1 73 ? -4.962 -5.818 -5.242 1.00 98.19 73 ASP A C 1
ATOM 554 O O . ASP A 1 73 ? -4.661 -6.146 -6.395 1.00 98.19 73 ASP A O 1
ATOM 558 N N . THR A 1 74 ? -5.376 -4.585 -4.938 1.00 97.81 74 THR A N 1
ATOM 559 C CA . THR A 1 74 ? -5.525 -3.528 -5.944 1.00 97.81 74 THR A CA 1
ATOM 560 C C . THR A 1 74 ? -4.176 -3.171 -6.561 1.00 97.81 74 THR A C 1
ATOM 562 O O . THR A 1 74 ? -4.061 -3.079 -7.783 1.00 97.81 74 THR A O 1
ATOM 565 N N . TRP A 1 75 ? -3.144 -3.000 -5.735 1.00 96.94 75 TRP A N 1
ATOM 566 C CA . TRP A 1 75 ? -1.798 -2.671 -6.188 1.00 96.94 75 TRP A CA 1
ATOM 567 C C . TRP A 1 75 ? -1.230 -3.763 -7.101 1.00 96.94 75 TRP A C 1
ATOM 569 O O . TRP A 1 75 ? -0.745 -3.455 -8.185 1.00 96.94 75 TRP A O 1
ATOM 579 N N . ASN A 1 76 ? -1.371 -5.038 -6.732 1.00 97.12 76 ASN A N 1
ATOM 580 C CA . ASN A 1 76 ? -0.919 -6.173 -7.540 1.00 97.12 76 ASN A CA 1
ATOM 581 C C . ASN A 1 76 ? -1.612 -6.225 -8.909 1.00 97.12 76 ASN A C 1
ATOM 583 O O . ASN A 1 76 ? -0.956 -6.436 -9.934 1.00 97.12 76 ASN A O 1
ATOM 587 N N . LEU A 1 77 ? -2.934 -6.020 -8.940 1.00 98.06 77 LEU A N 1
ATOM 588 C CA . LEU A 1 77 ? -3.701 -5.998 -10.184 1.00 98.06 77 LEU A CA 1
ATOM 589 C C . LEU A 1 77 ? -3.257 -4.845 -11.090 1.00 98.06 77 LEU A C 1
ATOM 591 O O . LEU A 1 77 ? -2.953 -5.064 -12.265 1.00 98.06 77 LEU A O 1
ATOM 595 N N . VAL A 1 78 ? -3.188 -3.629 -10.542 1.00 97.31 78 VAL A N 1
ATOM 596 C CA . VAL A 1 78 ? -2.791 -2.432 -11.292 1.00 97.31 78 VAL A CA 1
ATOM 597 C C . VAL A 1 78 ? -1.358 -2.567 -11.801 1.00 97.31 78 VAL A C 1
ATOM 599 O O . VAL A 1 78 ? -1.130 -2.357 -12.991 1.00 97.31 78 VAL A O 1
ATOM 602 N N . SER A 1 79 ? -0.414 -2.993 -10.957 1.00 95.94 79 SER A N 1
ATOM 603 C CA . SER A 1 79 ? 0.987 -3.219 -11.336 1.00 95.94 79 SER A CA 1
ATOM 604 C C . SER A 1 79 ? 1.115 -4.214 -12.489 1.00 95.94 79 SER A C 1
ATOM 606 O O . SER A 1 79 ? 1.836 -3.951 -13.453 1.00 95.94 79 SER A O 1
ATOM 608 N N . ARG A 1 80 ? 0.371 -5.329 -12.450 1.00 96.88 80 ARG A N 1
ATOM 609 C CA . ARG A 1 80 ? 0.366 -6.326 -13.532 1.00 96.88 80 ARG A CA 1
ATOM 610 C C . ARG A 1 80 ? -0.155 -5.742 -14.843 1.00 96.88 80 ARG A C 1
ATOM 612 O O . ARG A 1 80 ? 0.501 -5.873 -15.875 1.00 96.88 80 ARG A O 1
ATOM 619 N N . VAL A 1 81 ? -1.330 -5.111 -14.813 1.00 97.94 81 VAL A N 1
ATOM 620 C CA . VAL A 1 81 ? -1.978 -4.557 -16.015 1.00 97.94 81 VAL A CA 1
ATOM 621 C C . VAL A 1 81 ? -1.134 -3.435 -16.617 1.00 97.94 81 VAL A C 1
ATOM 623 O O . VAL A 1 81 ? -0.942 -3.379 -17.833 1.00 97.94 81 VAL A O 1
ATOM 626 N N . TYR A 1 82 ? -0.592 -2.562 -15.770 1.00 96.81 82 TYR A N 1
ATOM 627 C CA . TYR A 1 82 ? 0.283 -1.478 -16.188 1.00 96.81 82 TYR A CA 1
ATOM 628 C C . TYR A 1 82 ? 1.578 -2.006 -16.816 1.00 96.81 82 TYR A C 1
ATOM 630 O O . TYR A 1 82 ? 1.930 -1.591 -17.919 1.00 96.81 82 TYR A O 1
ATOM 638 N N . GLY A 1 83 ? 2.229 -2.994 -16.191 1.00 95.56 83 GLY A N 1
ATOM 639 C CA . GLY A 1 83 ? 3.421 -3.645 -16.742 1.00 95.56 83 GLY A CA 1
ATOM 640 C C . GLY A 1 83 ? 3.171 -4.285 -18.113 1.00 95.56 83 GLY A C 1
ATOM 641 O O . GLY A 1 83 ? 3.934 -4.059 -19.052 1.00 95.56 83 GLY A O 1
ATOM 642 N N . GLN A 1 84 ? 2.055 -5.004 -18.274 1.00 96.00 84 GLN A N 1
ATOM 643 C CA . GLN A 1 84 ? 1.644 -5.569 -19.568 1.00 96.00 84 GLN A CA 1
ATOM 644 C C . GLN A 1 84 ? 1.384 -4.495 -20.632 1.00 96.00 84 GLN A C 1
ATOM 646 O O . GLN A 1 84 ? 1.581 -4.731 -21.825 1.00 96.00 84 GLN A O 1
ATOM 651 N N . ARG A 1 85 ? 0.888 -3.317 -20.237 1.00 95.94 85 ARG A N 1
ATOM 652 C CA . ARG A 1 85 ? 0.699 -2.196 -21.163 1.00 95.94 85 ARG A CA 1
ATOM 653 C C . ARG A 1 85 ? 2.040 -1.612 -21.597 1.00 95.94 85 ARG A C 1
ATOM 655 O O . ARG A 1 85 ? 2.240 -1.448 -22.793 1.00 95.94 85 ARG A O 1
ATOM 662 N N . LEU A 1 86 ? 2.960 -1.368 -20.663 1.00 96.12 86 LEU A N 1
ATOM 663 C CA . LEU A 1 86 ? 4.294 -0.841 -20.972 1.00 96.12 86 LEU A CA 1
ATOM 664 C C . LEU A 1 86 ? 5.061 -1.733 -21.954 1.00 96.12 86 LEU A C 1
ATOM 666 O O . LEU A 1 86 ? 5.641 -1.225 -22.908 1.00 96.12 86 LEU A O 1
ATOM 670 N N . GLN A 1 87 ? 5.019 -3.054 -21.762 1.00 93.50 87 GLN A N 1
ATOM 671 C CA . GLN A 1 87 ? 5.670 -4.000 -22.674 1.00 93.50 87 GLN A CA 1
ATOM 672 C C . GLN A 1 87 ? 5.094 -3.912 -24.093 1.00 93.50 87 GLN A C 1
ATOM 674 O O . GLN A 1 87 ? 5.852 -3.809 -25.053 1.00 93.50 87 GLN A O 1
ATOM 679 N N . ARG A 1 88 ? 3.760 -3.876 -24.230 1.00 94.25 88 ARG A N 1
ATOM 680 C CA . ARG A 1 88 ? 3.088 -3.742 -25.535 1.00 94.25 88 ARG A CA 1
ATOM 681 C C . ARG A 1 88 ? 3.436 -2.438 -26.248 1.00 94.25 88 ARG A C 1
ATOM 683 O O . ARG A 1 88 ? 3.663 -2.448 -27.452 1.00 94.25 88 ARG A O 1
ATOM 690 N N . GLU A 1 89 ? 3.478 -1.329 -25.515 1.00 95.06 89 GLU A N 1
ATOM 691 C CA . GLU A 1 89 ? 3.854 -0.026 -26.073 1.00 95.06 89 GLU A CA 1
ATOM 692 C C . GLU A 1 89 ? 5.333 -0.006 -26.490 1.00 95.06 89 GLU A C 1
ATOM 694 O O . GLU A 1 89 ? 5.644 0.452 -27.586 1.00 95.06 89 GLU A O 1
ATOM 699 N N . SER A 1 90 ? 6.230 -0.590 -25.685 1.00 92.38 90 SER A N 1
ATOM 700 C CA . SER A 1 90 ? 7.655 -0.718 -26.020 1.00 92.38 90 SER A CA 1
ATOM 701 C C . SER A 1 90 ? 7.878 -1.530 -27.297 1.00 92.38 90 SER A C 1
ATOM 703 O O . SER A 1 90 ? 8.664 -1.117 -28.144 1.00 92.38 90 SER A O 1
ATOM 705 N N . SER A 1 91 ? 7.172 -2.654 -27.468 1.00 90.94 91 SER A N 1
ATOM 706 C CA . SER A 1 91 ? 7.250 -3.468 -28.688 1.00 90.94 91 SER A CA 1
ATOM 707 C C . SER A 1 91 ? 6.688 -2.762 -29.921 1.00 90.94 91 SER A C 1
ATOM 709 O O . SER A 1 91 ? 7.092 -3.090 -31.025 1.00 90.94 91 SER A O 1
ATOM 711 N N . ARG A 1 92 ? 5.766 -1.804 -29.757 1.00 88.88 92 ARG A N 1
ATOM 712 C CA . ARG A 1 92 ? 5.226 -1.005 -30.871 1.00 88.88 92 ARG A CA 1
ATOM 713 C C . ARG A 1 92 ? 6.175 0.116 -31.310 1.00 88.88 92 ARG A C 1
ATOM 715 O O . ARG A 1 92 ? 6.022 0.640 -32.406 1.00 88.88 92 ARG A O 1
ATOM 722 N N . MET A 1 93 ? 7.103 0.515 -30.439 1.00 74.06 93 MET A N 1
ATOM 723 C CA . MET A 1 93 ? 8.121 1.540 -30.702 1.00 74.06 93 MET A CA 1
ATOM 724 C C . MET A 1 93 ? 9.449 0.965 -31.221 1.00 74.06 93 MET A C 1
ATOM 726 O O . MET A 1 93 ? 10.343 1.744 -31.546 1.00 74.06 93 MET A O 1
ATOM 730 N N . SER A 1 94 ? 9.584 -0.365 -31.242 1.00 63.06 94 SER A N 1
ATOM 731 C CA . SER A 1 94 ? 10.751 -1.099 -31.756 1.00 63.06 94 SER A CA 1
ATOM 732 C C . SER A 1 94 ? 10.498 -1.534 -33.194 1.00 63.06 94 SER A C 1
ATOM 734 O O . SER A 1 94 ? 11.471 -1.542 -33.975 1.00 63.06 94 SER A O 1
#

Sequence (94 aa):
MDFSSGPPGGKMDSASKEQLMSQVKQQIALANAQELLQKMSEKCYKKCISKPGTTLDNSEQKCIAMCMDRYMDTWNLVSRVYGQRLQRESSRMS

Secondary structure (DSSP, 8-state):
-------------HHHHHHHHHHHHHHHHHHHHHHHHHHHHHHHHHHH-SS--SS--HHHHHHHHHHHHHHHHHHHHHHHHHHHHHHHHHHH--

Foldseek 3Di:
DDDPPDDPPDPCDPVNVVVVVVVVVVVVVVVVVVVLVVVLCVVLCVVQPPDDDPDADPSSVVSSVVSSVVSVVVVVVCVVVVVVVVVVVVVVVD

pLDDT: mean 88.88, std 15.36, range [41.59, 98.75]

Radius of gyration: 23.88 Å; chains: 1; bounding box: 77×22×53 Å